Protein AF-A0A969TC97-F1 (afdb_monomer)

Sequence (82 aa):
MWFGRMGQIMAQQLVKDRQKFVILDRESDRVAKAEQLGYLATIGNATDENLLISVGIQKARVLATRQEGKTIIFIYMTSRLM

Secondary structure (DSSP, 8-state):
--SSHHHHHHHHHHHHTT-EEEEEES-HHHHHHHHHTT-EEEE--TT-HHHHHHTTGGG-S-EE---SS--EEEEEE-----

Foldseek 3Di:
DPPPPVVVVVVVVCVVVVWAKEKEWQDPVRQVVCVVVVHHYDHDDPVPVVVCVVRPLVQFPDWDFDDDDITITIGTHDPDDD

Nearest PDB structures (foldseek):
  3eyw-assembly1_A  TM=8.147E-01  e=2.369E-02  Escherichia coli K-12
  3fwz-assembly1_B  TM=8.555E-01  e=4.279E-02  Escherichia coli K-12
  8bxg-assembly1_A  TM=8.033E-01  e=4.570E-02  Escherichia coli
  9emb-assembly1_A  TM=7.799E-01  e=1.396E-01  Escherichia coli
  7sqc-assembly1_1C  TM=3.289E-01  e=5.898E+00  Chlamydomonas reinhardtii

Solvent-accessible surface area (backbone atoms only — not comparable to full-atom values): 4879 Å² total; per-residue (Å²): 136,69,81,38,74,67,51,48,52,52,52,51,50,35,53,74,70,72,45,45,53,38,41,31,23,69,50,61,72,51,28,54,54,37,41,76,72,74,42,53,51,38,76,41,57,92,83,39,62,69,57,42,52,74,75,42,49,88,59,37,79,48,80,51,74,56,88,80,99,59,51,47,38,45,39,32,38,75,91,81,78,136

Structure (mmCIF, N/CA/C/O backbone):
data_AF-A0A969TC97-F1
#
_entry.id   AF-A0A969TC97-F1
#
loop_
_atom_site.group_PDB
_atom_site.id
_atom_site.type_symbol
_atom_site.label_atom_id
_atom_site.label_alt_id
_atom_site.label_comp_id
_atom_site.label_asym_id
_atom_site.label_entity_id
_atom_site.label_seq_id
_atom_site.pdbx_PDB_ins_code
_atom_site.Cartn_x
_atom_site.Cartn_y
_atom_site.Cartn_z
_atom_site.occupancy
_atom_site.B_iso_or_equiv
_atom_site.auth_seq_id
_atom_site.auth_comp_id
_atom_site.auth_asym_id
_atom_site.auth_atom_id
_atom_site.pdbx_PDB_model_num
ATOM 1 N N . MET A 1 1 ? 12.601 6.809 -6.614 1.00 37.22 1 MET A N 1
ATOM 2 C CA . MET A 1 1 ? 12.179 6.128 -5.369 1.00 37.22 1 MET A CA 1
ATOM 3 C C . MET A 1 1 ? 10.740 6.572 -5.160 1.00 37.22 1 MET A C 1
ATOM 5 O O . MET A 1 1 ? 10.453 7.707 -5.483 1.00 37.22 1 MET A O 1
ATOM 9 N N . TRP A 1 2 ? 9.789 5.710 -4.865 1.00 50.94 2 TRP A N 1
ATOM 10 C CA . TRP A 1 2 ? 9.290 5.467 -3.510 1.00 50.94 2 TRP A CA 1
ATOM 11 C C . TRP A 1 2 ? 8.443 4.192 -3.626 1.00 50.94 2 TRP A C 1
ATOM 13 O O . TRP A 1 2 ? 7.936 3.970 -4.712 1.00 50.94 2 TRP A O 1
ATOM 23 N N . PHE A 1 3 ? 8.259 3.257 -2.699 1.00 54.97 3 PHE A N 1
ATOM 24 C CA . PHE A 1 3 ? 8.343 3.046 -1.246 1.00 54.97 3 PHE A CA 1
ATOM 25 C C . PHE A 1 3 ? 9.684 3.309 -0.517 1.00 54.97 3 PHE A C 1
ATOM 27 O O . PHE A 1 3 ? 10.281 2.440 0.121 1.00 54.97 3 PHE A O 1
ATOM 34 N N . GLY A 1 4 ? 10.184 4.541 -0.604 1.00 64.81 4 GLY A N 1
ATOM 35 C CA . GLY A 1 4 ? 11.346 5.016 0.158 1.00 64.81 4 GLY A CA 1
ATOM 36 C C . GLY A 1 4 ? 10.929 5.557 1.529 1.00 64.81 4 GLY A C 1
ATOM 37 O O . GLY A 1 4 ? 9.829 5.275 1.997 1.00 64.81 4 GLY A O 1
ATOM 38 N N . ARG A 1 5 ? 11.768 6.399 2.146 1.00 68.75 5 ARG A N 1
ATOM 39 C CA . ARG A 1 5 ? 11.525 6.964 3.489 1.00 68.75 5 ARG A CA 1
ATOM 40 C C . ARG A 1 5 ? 10.164 7.663 3.623 1.00 68.75 5 ARG A C 1
ATOM 42 O O . ARG A 1 5 ? 9.449 7.398 4.576 1.00 68.75 5 ARG A O 1
ATOM 49 N N . MET A 1 6 ? 9.773 8.488 2.648 1.00 72.69 6 MET A N 1
ATOM 50 C CA . MET A 1 6 ? 8.517 9.256 2.712 1.00 72.69 6 MET A CA 1
ATOM 51 C C . MET A 1 6 ? 7.260 8.386 2.608 1.00 72.69 6 MET A C 1
ATOM 53 O O . MET A 1 6 ? 6.321 8.580 3.372 1.00 72.69 6 MET A O 1
ATOM 57 N N . GLY A 1 7 ? 7.253 7.402 1.702 1.00 72.50 7 GLY A N 1
ATOM 58 C CA . GLY A 1 7 ? 6.135 6.459 1.584 1.00 72.50 7 GLY A CA 1
ATOM 59 C C . GLY A 1 7 ? 5.978 5.601 2.841 1.00 72.50 7 GLY A C 1
ATOM 60 O O . GLY A 1 7 ? 4.861 5.379 3.292 1.00 72.50 7 GLY A O 1
ATOM 61 N N . GLN A 1 8 ? 7.097 5.200 3.453 1.00 77.56 8 GLN A N 1
ATOM 62 C CA . GLN A 1 8 ? 7.090 4.473 4.723 1.00 77.56 8 GLN A CA 1
ATOM 63 C C . GLN A 1 8 ? 6.614 5.351 5.888 1.00 77.56 8 GLN A C 1
ATOM 65 O O . GLN A 1 8 ? 5.820 4.877 6.688 1.00 77.56 8 GLN A O 1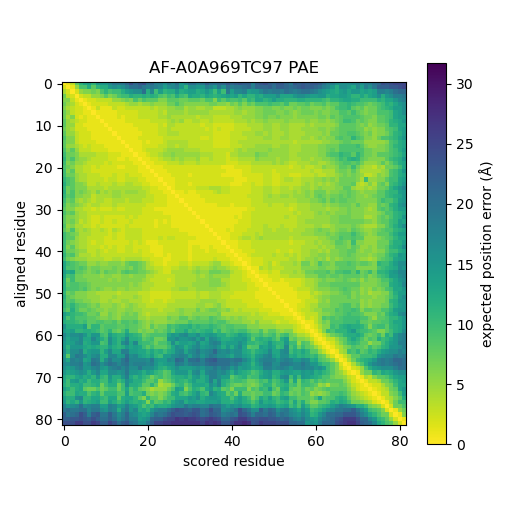
ATOM 70 N N . ILE A 1 9 ? 7.022 6.625 5.965 1.00 82.06 9 ILE A N 1
ATOM 71 C CA . ILE A 1 9 ? 6.532 7.564 6.993 1.00 82.06 9 ILE A CA 1
ATOM 72 C C . ILE A 1 9 ? 5.015 7.752 6.876 1.00 82.06 9 ILE A C 1
ATOM 74 O O . ILE A 1 9 ? 4.316 7.672 7.883 1.00 82.06 9 ILE A O 1
ATOM 78 N N . MET A 1 10 ? 4.491 7.953 5.660 1.00 79.06 10 MET A N 1
ATOM 79 C CA . MET A 1 10 ? 3.043 8.059 5.453 1.00 79.06 10 MET A CA 1
ATOM 80 C C . MET A 1 10 ? 2.314 6.767 5.833 1.00 79.06 10 MET A C 1
ATOM 82 O O . MET A 1 10 ? 1.352 6.827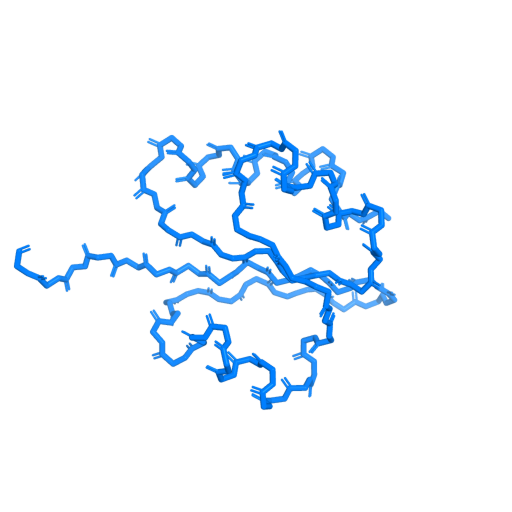 6.591 1.00 79.06 10 MET A O 1
ATOM 86 N N . ALA A 1 11 ? 2.789 5.603 5.376 1.00 80.19 11 ALA A N 1
ATOM 87 C CA . ALA A 1 11 ? 2.191 4.315 5.731 1.00 80.19 11 ALA A CA 1
ATOM 88 C C . ALA A 1 11 ? 2.196 4.082 7.253 1.00 80.19 11 ALA A C 1
ATOM 90 O O . ALA A 1 11 ? 1.187 3.683 7.827 1.00 80.19 11 ALA A O 1
ATOM 91 N N . GLN A 1 12 ? 3.302 4.404 7.929 1.00 84.75 12 GLN A N 1
ATOM 92 C CA . GLN A 1 12 ? 3.407 4.325 9.386 1.00 84.75 12 GLN A CA 1
ATOM 93 C C . GLN A 1 12 ? 2.423 5.257 10.091 1.00 84.75 12 GLN A C 1
ATOM 95 O O . GLN A 1 12 ? 1.828 4.860 11.091 1.00 84.75 12 GLN A O 1
ATOM 100 N N . GLN A 1 13 ? 2.242 6.480 9.589 1.00 83.62 13 GLN A N 1
ATOM 101 C CA . GLN A 1 13 ? 1.274 7.414 10.156 1.00 83.62 13 GLN A CA 1
ATOM 102 C C . GLN A 1 13 ? -0.157 6.889 9.991 1.00 83.62 13 GLN A C 1
ATOM 104 O O . GLN A 1 13 ? -0.910 6.866 10.957 1.00 83.62 13 GLN A O 1
ATOM 109 N N . LEU A 1 14 ? -0.499 6.355 8.816 1.00 81.62 14 LEU A N 1
ATOM 110 C CA . LEU A 1 14 ? -1.806 5.740 8.574 1.00 81.62 14 LEU A CA 1
ATOM 111 C C . LEU A 1 14 ? -2.057 4.544 9.505 1.00 81.62 14 LEU A C 1
ATOM 113 O O . LEU A 1 14 ? -3.145 4.424 10.065 1.00 81.62 14 LEU A O 1
ATOM 117 N N . VAL A 1 15 ? -1.051 3.696 9.744 1.00 84.69 15 VAL A N 1
ATOM 118 C CA . VAL A 1 15 ? -1.161 2.611 10.735 1.00 84.69 15 VAL A CA 1
ATOM 119 C C . VAL A 1 15 ? -1.398 3.154 12.143 1.00 84.69 15 VAL A C 1
ATOM 121 O O . VAL A 1 15 ? -2.291 2.662 12.834 1.00 84.69 15 VAL A O 1
ATOM 124 N N . LYS A 1 16 ? -0.636 4.170 12.574 1.00 86.38 16 LYS A N 1
ATOM 125 C CA . LYS A 1 16 ? -0.817 4.811 13.891 1.00 86.38 16 LYS A CA 1
ATOM 126 C C . LYS A 1 16 ? -2.228 5.363 14.063 1.00 86.38 16 LYS A C 1
ATOM 128 O O . LYS A 1 16 ? -2.839 5.164 15.110 1.00 86.38 16 LYS A O 1
ATOM 133 N N . ASP A 1 17 ? -2.760 5.965 13.008 1.00 85.12 17 ASP A N 1
ATOM 134 C CA . ASP A 1 17 ? -4.095 6.550 12.991 1.00 85.12 17 ASP A CA 1
ATOM 135 C C . ASP A 1 17 ? -5.202 5.491 12.810 1.00 85.12 17 ASP A C 1
ATOM 137 O O . ASP A 1 17 ? -6.376 5.845 12.726 1.00 85.12 17 ASP A O 1
ATOM 141 N N . ARG A 1 18 ? -4.850 4.191 12.772 1.00 83.06 18 ARG A N 1
ATOM 142 C CA . ARG A 1 18 ? -5.742 3.030 12.544 1.00 83.06 18 ARG A CA 1
ATOM 143 C C . ARG A 1 18 ? -6.538 3.123 11.250 1.00 83.06 18 ARG A C 1
ATOM 145 O O . ARG A 1 18 ? -7.671 2.652 11.141 1.00 83.06 18 ARG A O 1
ATOM 152 N N . GLN A 1 19 ? -5.921 3.741 10.264 1.00 81.25 19 GLN A N 1
ATOM 153 C CA . GLN A 1 19 ? -6.514 3.988 8.978 1.00 81.25 19 GLN A CA 1
ATOM 154 C C . GLN A 1 19 ? -6.253 2.825 8.040 1.00 81.25 19 GLN A C 1
ATOM 156 O O . GLN A 1 19 ? -5.133 2.334 7.927 1.00 81.25 19 GLN A O 1
ATOM 161 N N . LYS A 1 20 ? -7.308 2.359 7.368 1.00 80.81 20 LYS A N 1
ATOM 162 C CA . LYS A 1 20 ? -7.181 1.286 6.384 1.00 80.81 20 LYS A CA 1
ATOM 163 C C . LYS A 1 20 ? -6.633 1.876 5.103 1.00 80.81 20 LYS A C 1
ATOM 165 O O . LYS A 1 20 ? -7.220 2.818 4.569 1.00 80.81 20 LYS A O 1
ATOM 170 N N . PHE A 1 21 ? -5.552 1.302 4.595 1.00 81.69 21 PHE A N 1
ATOM 171 C CA . PHE A 1 21 ? -5.008 1.719 3.318 1.00 81.69 21 PHE A CA 1
ATOM 172 C C . PHE A 1 21 ? -4.526 0.562 2.457 1.00 81.69 21 PHE A C 1
ATOM 174 O O . PHE A 1 21 ? -4.226 -0.514 2.968 1.00 81.69 21 PHE A O 1
ATOM 181 N N . VAL A 1 22 ? -4.456 0.817 1.151 1.00 83.44 22 VAL A N 1
ATOM 182 C CA . VAL A 1 22 ? -3.847 -0.073 0.156 1.00 83.44 22 VAL A CA 1
ATOM 183 C C . VAL A 1 22 ? -2.708 0.663 -0.527 1.00 83.44 22 VAL A C 1
ATOM 185 O O . VAL A 1 22 ? -2.876 1.821 -0.918 1.00 83.44 22 VAL A O 1
ATOM 188 N N . ILE A 1 23 ? -1.570 -0.011 -0.669 1.00 83.69 23 ILE A N 1
ATOM 189 C CA . ILE A 1 23 ? -0.429 0.444 -1.462 1.00 83.69 23 ILE A CA 1
ATOM 190 C C . ILE A 1 23 ? -0.511 -0.197 -2.839 1.00 83.69 23 ILE A C 1
ATOM 192 O O . ILE A 1 23 ? -0.517 -1.414 -2.960 1.00 83.69 23 ILE A O 1
ATOM 196 N N . LEU A 1 24 ? -0.518 0.611 -3.887 1.00 81.38 24 LEU A N 1
ATOM 197 C C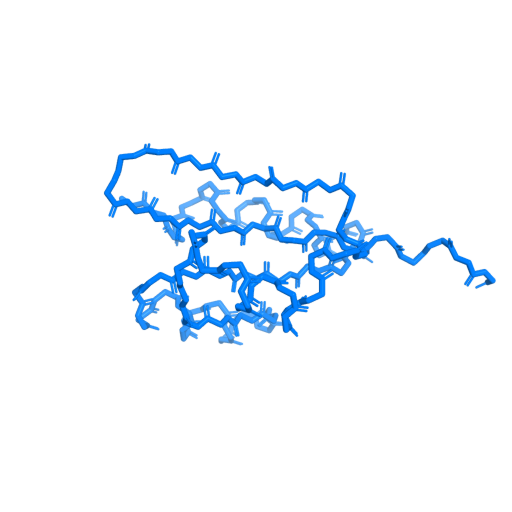A . LEU A 1 24 ? -0.412 0.124 -5.259 1.00 81.38 24 LEU A CA 1
ATOM 198 C C . LEU A 1 24 ? 0.887 0.651 -5.857 1.00 81.38 24 LEU A C 1
ATOM 200 O O . LEU A 1 24 ? 1.053 1.864 -5.893 1.00 81.38 24 LEU A O 1
ATOM 204 N N . ASP A 1 25 ? 1.795 -0.224 -6.292 1.00 81.56 25 ASP A N 1
ATOM 205 C CA . ASP A 1 25 ? 3.065 0.138 -6.951 1.00 81.56 25 ASP A CA 1
ATOM 206 C C . ASP A 1 25 ? 3.303 -0.792 -8.155 1.00 81.56 25 ASP A C 1
ATOM 208 O O . ASP A 1 25 ? 2.823 -1.920 -8.181 1.00 81.56 25 ASP A O 1
ATOM 212 N N . ARG A 1 26 ? 4.033 -0.335 -9.174 1.00 80.69 26 ARG A N 1
ATOM 213 C CA . ARG A 1 26 ? 4.362 -1.152 -10.358 1.00 80.69 26 ARG A CA 1
ATOM 214 C C . ARG A 1 26 ? 5.554 -2.082 -10.118 1.00 80.69 26 ARG A C 1
ATOM 216 O O . ARG A 1 26 ? 5.751 -3.026 -10.871 1.00 80.69 26 ARG A O 1
ATOM 223 N N . GLU A 1 27 ? 6.363 -1.793 -9.103 1.00 84.56 27 GLU A N 1
ATOM 224 C CA . GLU A 1 27 ? 7.596 -2.519 -8.798 1.00 84.56 27 GLU A CA 1
ATOM 225 C C . GLU A 1 27 ? 7.317 -3.622 -7.770 1.00 84.56 27 GLU A C 1
ATOM 227 O O . GLU A 1 27 ? 7.029 -3.330 -6.604 1.00 84.56 27 GLU A O 1
ATOM 232 N N . SER A 1 28 ? 7.453 -4.887 -8.176 1.00 86.50 28 SER A N 1
ATOM 233 C CA . SER A 1 28 ? 7.197 -6.059 -7.323 1.00 86.50 28 SER A CA 1
ATOM 234 C C . SER A 1 28 ? 7.975 -6.024 -6.007 1.00 86.50 28 SER A C 1
ATOM 236 O O . SER A 1 28 ? 7.411 -6.299 -4.952 1.00 86.50 28 SER A O 1
ATOM 238 N N . ASP A 1 29 ? 9.238 -5.594 -6.040 1.00 88.12 29 ASP A N 1
ATOM 239 C CA . ASP A 1 29 ? 10.104 -5.534 -4.854 1.00 88.12 29 ASP A CA 1
ATOM 240 C C . ASP A 1 29 ? 9.567 -4.575 -3.783 1.00 88.12 29 ASP A C 1
ATOM 242 O O . ASP A 1 29 ? 9.764 -4.767 -2.581 1.00 88.12 29 ASP A O 1
ATOM 246 N N . ARG A 1 30 ? 8.874 -3.512 -4.204 1.00 83.31 30 ARG A N 1
ATOM 247 C CA . ARG A 1 30 ? 8.287 -2.531 -3.284 1.00 83.31 30 ARG A CA 1
ATOM 248 C C . ARG A 1 30 ? 6.984 -3.023 -2.688 1.00 83.31 30 ARG A C 1
ATOM 250 O O . ARG A 1 30 ? 6.735 -2.747 -1.516 1.00 83.31 30 ARG A O 1
ATOM 257 N N . VAL A 1 31 ? 6.193 -3.746 -3.476 1.00 86.50 31 VAL A N 1
ATOM 258 C CA . VAL A 1 31 ? 4.979 -4.411 -2.999 1.00 86.50 31 VAL A CA 1
ATOM 259 C C . VAL A 1 31 ? 5.349 -5.471 -1.969 1.00 86.50 31 VAL A C 1
ATOM 261 O O . VAL A 1 31 ? 4.875 -5.385 -0.842 1.00 86.50 31 VAL A O 1
ATOM 264 N N . ALA A 1 32 ? 6.309 -6.346 -2.280 1.00 89.00 32 ALA A N 1
ATOM 265 C CA . ALA A 1 32 ? 6.800 -7.360 -1.348 1.00 89.00 32 ALA A CA 1
ATOM 266 C C . ALA A 1 32 ? 7.317 -6.739 -0.038 1.00 89.00 32 ALA A C 1
ATOM 268 O O . ALA A 1 32 ? 7.021 -7.219 1.055 1.00 89.00 32 ALA A O 1
ATOM 269 N N . LYS A 1 33 ? 8.041 -5.613 -0.118 1.00 88.44 33 LYS A N 1
ATOM 270 C CA . LYS A 1 33 ? 8.484 -4.878 1.074 1.00 88.44 33 LYS A CA 1
ATOM 271 C C . LYS A 1 33 ? 7.320 -4.327 1.905 1.00 88.44 33 LYS A C 1
ATOM 273 O O . LYS A 1 33 ? 7.399 -4.322 3.130 1.00 88.44 33 LYS A O 1
ATOM 278 N N . ALA A 1 34 ? 6.271 -3.815 1.267 1.00 85.31 34 ALA A N 1
ATOM 279 C CA . ALA A 1 34 ? 5.084 -3.331 1.963 1.00 85.31 34 ALA A CA 1
ATOM 280 C C . ALA A 1 34 ? 4.305 -4.477 2.633 1.00 85.31 34 ALA A C 1
ATOM 282 O O . ALA A 1 34 ? 3.894 -4.332 3.784 1.00 85.31 34 ALA A O 1
ATOM 283 N N . GLU A 1 35 ? 4.179 -5.623 1.964 1.00 89.88 35 GLU A N 1
ATOM 284 C CA . GLU A 1 35 ? 3.567 -6.836 2.523 1.00 89.88 35 GLU A CA 1
ATOM 285 C C . GLU A 1 35 ? 4.355 -7.363 3.729 1.00 89.88 35 GLU A C 1
ATOM 287 O O . GLU A 1 35 ? 3.766 -7.666 4.765 1.00 89.88 35 GLU A O 1
ATOM 292 N N . GLN A 1 36 ? 5.692 -7.380 3.656 1.00 90.88 36 GLN A N 1
ATOM 293 C CA . GLN A 1 36 ? 6.564 -7.736 4.786 1.00 90.88 36 GLN A CA 1
ATOM 294 C C . GLN A 1 36 ? 6.38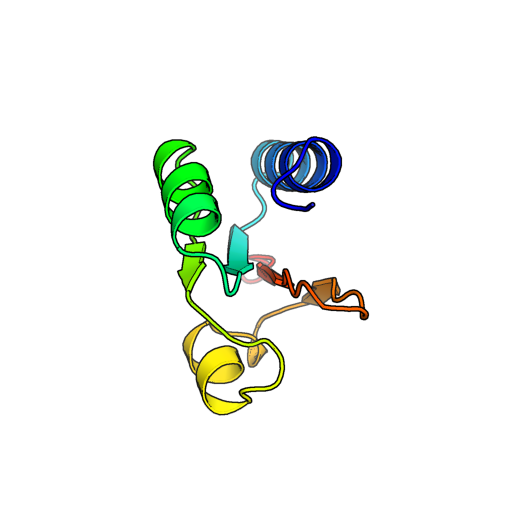5 -6.816 6.003 1.00 90.88 36 GLN A C 1
ATOM 296 O O . GLN A 1 36 ? 6.631 -7.231 7.134 1.00 90.88 36 GLN A O 1
ATOM 301 N N . LEU A 1 37 ? 5.955 -5.569 5.790 1.00 88.38 37 LEU A N 1
ATOM 302 C CA . LEU A 1 37 ? 5.637 -4.612 6.854 1.00 8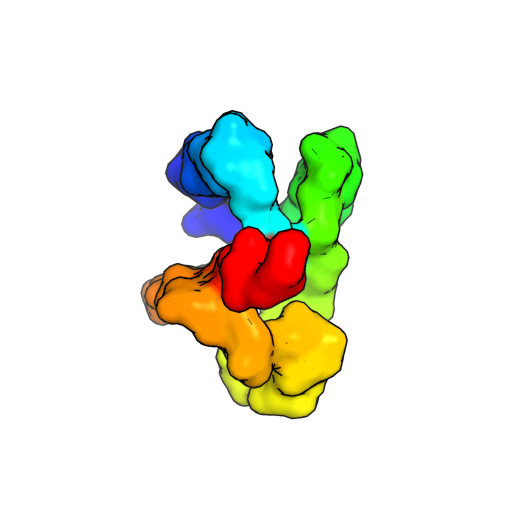8.38 37 LEU A CA 1
ATOM 303 C C . LEU A 1 37 ? 4.196 -4.755 7.379 1.00 88.38 37 LEU A C 1
ATOM 305 O O . LEU A 1 37 ? 3.784 -3.981 8.244 1.00 88.38 37 LEU A O 1
ATOM 309 N N . GLY A 1 38 ? 3.437 -5.734 6.877 1.00 89.25 38 GLY A N 1
ATOM 310 C CA . GLY A 1 38 ? 2.054 -6.007 7.267 1.00 89.25 38 GLY A CA 1
ATOM 311 C C . GLY A 1 38 ? 1.027 -5.088 6.607 1.00 89.25 38 GLY A C 1
ATOM 312 O O . GLY A 1 38 ? -0.100 -4.985 7.091 1.00 89.25 38 GLY A O 1
ATOM 313 N N . TYR A 1 39 ? 1.398 -4.383 5.536 1.00 87.75 39 TYR A N 1
ATOM 314 C CA . TYR A 1 39 ? 0.481 -3.508 4.810 1.00 87.75 39 TYR A CA 1
ATOM 315 C C . TYR A 1 39 ? -0.232 -4.265 3.694 1.00 87.75 39 TYR A C 1
ATOM 317 O O . TYR A 1 39 ? 0.337 -5.158 3.071 1.00 87.75 39 TYR A O 1
ATOM 325 N N . LEU A 1 40 ? -1.466 -3.859 3.391 1.00 85.62 40 LEU A N 1
ATOM 326 C CA . LEU A 1 40 ? -2.159 -4.334 2.200 1.00 85.62 40 LEU A CA 1
ATOM 327 C C . LEU A 1 40 ? -1.535 -3.656 0.976 1.00 85.62 40 LEU A C 1
ATOM 329 O O . LEU A 1 40 ? -1.558 -2.427 0.870 1.00 85.62 40 LEU A O 1
ATOM 333 N N . ALA A 1 41 ? -0.958 -4.442 0.070 1.00 87.94 41 ALA A N 1
ATOM 334 C CA . ALA A 1 41 ? -0.292 -3.931 -1.119 1.00 87.94 41 ALA A CA 1
ATOM 335 C C . ALA A 1 41 ? -0.652 -4.745 -2.371 1.00 87.94 41 ALA A C 1
ATOM 337 O O . ALA A 1 41 ? -1.053 -5.900 -2.276 1.00 87.94 41 ALA A O 1
ATOM 338 N N . THR A 1 42 ? -0.552 -4.132 -3.550 1.00 85.94 42 THR A N 1
ATOM 339 C CA . THR A 1 42 ? -0.819 -4.787 -4.831 1.00 85.94 42 THR A CA 1
ATOM 340 C C . THR A 1 42 ? 0.095 -4.258 -5.931 1.00 85.94 42 THR A C 1
ATOM 342 O O . THR A 1 42 ? 0.456 -3.076 -5.942 1.00 85.94 42 THR A O 1
ATOM 345 N N . ILE A 1 43 ? 0.464 -5.136 -6.865 1.00 87.12 43 ILE A N 1
ATOM 346 C CA . ILE A 1 43 ? 1.206 -4.747 -8.065 1.00 87.12 43 ILE A CA 1
ATOM 347 C C . ILE A 1 43 ? 0.220 -4.171 -9.070 1.00 87.12 43 ILE A C 1
ATOM 349 O O 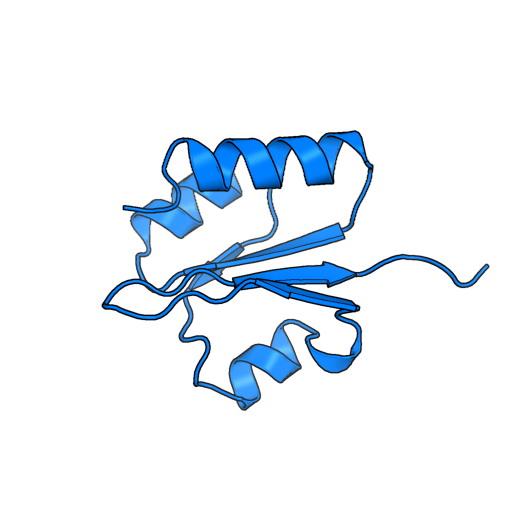. ILE A 1 43 ? -0.792 -4.797 -9.380 1.00 87.12 43 ILE A O 1
ATOM 353 N N . GLY A 1 44 ? 0.505 -2.977 -9.581 1.00 81.38 44 GLY A N 1
ATOM 354 C CA . GLY A 1 44 ? -0.522 -2.266 -10.312 1.00 81.38 44 GLY A CA 1
ATOM 355 C C . GLY A 1 44 ? -0.130 -0.960 -10.955 1.00 81.38 44 GLY A C 1
ATOM 356 O O . GLY A 1 44 ? 0.807 -0.283 -10.538 1.00 81.38 44 GLY A O 1
ATOM 357 N N . ASN A 1 45 ? -0.927 -0.550 -11.938 1.00 75.81 45 ASN A N 1
ATOM 358 C CA . ASN A 1 45 ? -0.861 0.781 -12.511 1.00 75.81 45 ASN A CA 1
ATOM 359 C C . ASN A 1 45 ? -2.047 1.639 -12.037 1.00 75.81 45 ASN A C 1
ATOM 361 O O . ASN A 1 45 ? -3.193 1.267 -12.242 1.00 75.81 45 ASN A O 1
ATOM 365 N N . ALA A 1 46 ? -1.782 2.828 -11.486 1.00 73.44 46 ALA A N 1
ATOM 366 C CA . ALA A 1 46 ? -2.838 3.772 -11.103 1.00 73.44 46 ALA A CA 1
ATOM 367 C C . ALA A 1 46 ? -3.645 4.373 -12.245 1.00 73.44 46 ALA A C 1
ATOM 369 O O . ALA A 1 46 ? -4.573 5.126 -11.985 1.00 73.44 46 ALA A O 1
ATOM 370 N N . THR A 1 47 ? -3.258 4.132 -13.491 1.00 75.12 47 THR A N 1
ATOM 371 C CA . THR A 1 47 ? -4.061 4.534 -14.646 1.00 75.12 47 THR A CA 1
ATOM 372 C C . THR A 1 47 ? -5.027 3.433 -15.075 1.00 75.12 47 THR A C 1
ATOM 374 O O . THR A 1 47 ? -5.812 3.663 -15.985 1.00 75.12 47 THR A O 1
ATOM 377 N N . ASP A 1 48 ? -4.949 2.238 -14.479 1.00 81.06 48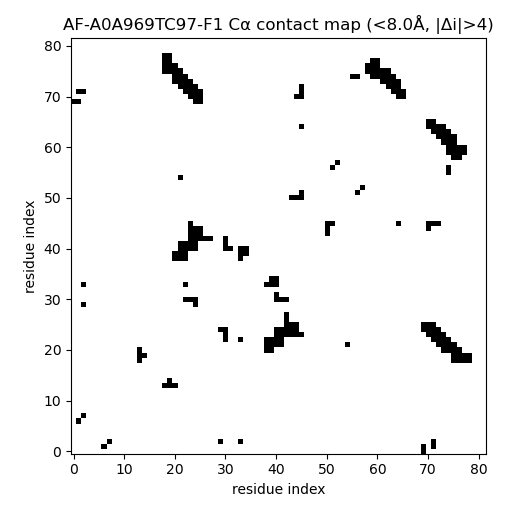 ASP A N 1
ATOM 378 C CA . ASP A 1 48 ? -5.885 1.146 -14.740 1.00 81.06 48 ASP A CA 1
ATOM 379 C C . ASP A 1 48 ? -7.107 1.296 -13.832 1.00 81.06 48 ASP A C 1
ATOM 381 O O . ASP A 1 48 ? -7.090 0.933 -12.657 1.00 81.06 48 ASP A O 1
ATOM 385 N N . GLU A 1 49 ? -8.173 1.857 -14.389 1.00 77.56 49 GLU A N 1
ATOM 386 C CA . GLU A 1 49 ? -9.428 2.088 -13.682 1.00 77.56 49 GLU A CA 1
ATOM 387 C C . GLU A 1 49 ? -10.043 0.798 -13.114 1.00 77.56 49 GLU A C 1
ATOM 389 O O . GLU A 1 49 ? -10.544 0.808 -11.988 1.00 77.56 49 GLU A O 1
ATOM 394 N N . ASN A 1 50 ? -9.946 -0.329 -13.827 1.00 82.81 50 ASN A N 1
ATOM 395 C CA . ASN A 1 50 ? -10.490 -1.605 -13.356 1.00 82.81 50 ASN A CA 1
ATOM 396 C C . ASN A 1 50 ? -9.748 -2.091 -12.113 1.00 82.81 50 ASN A C 1
ATOM 398 O O . ASN A 1 50 ? -10.370 -2.553 -11.153 1.00 82.81 50 ASN A O 1
ATOM 402 N N . LEU A 1 51 ? -8.425 -1.927 -12.105 1.00 81.94 51 LEU A N 1
ATOM 403 C CA . LEU A 1 51 ? -7.612 -2.219 -10.936 1.00 81.94 51 LEU A CA 1
ATOM 404 C C . LEU A 1 51 ? -7.968 -1.297 -9.768 1.00 81.94 51 LEU A C 1
ATOM 406 O O . LEU A 1 51 ? -8.123 -1.771 -8.646 1.00 81.94 51 LEU A O 1
ATOM 410 N N . LEU A 1 52 ? -8.136 0.007 -10.011 1.00 77.88 52 LEU A N 1
ATOM 411 C CA . LEU A 1 52 ? -8.555 0.951 -8.970 1.00 77.88 52 LEU A CA 1
ATOM 412 C C . LEU A 1 52 ? -9.898 0.543 -8.351 1.00 77.88 52 LEU A C 1
ATOM 414 O O . LEU A 1 52 ? -10.059 0.570 -7.128 1.00 77.88 52 LEU A O 1
ATOM 418 N N . ILE A 1 53 ? -10.856 0.126 -9.179 1.00 81.25 53 ILE A N 1
ATOM 419 C CA . ILE A 1 53 ? -12.154 -0.380 -8.726 1.00 81.25 53 ILE A CA 1
ATOM 420 C C . ILE A 1 53 ? -11.975 -1.650 -7.887 1.00 81.25 53 ILE A C 1
ATOM 422 O O . ILE A 1 53 ? -12.544 -1.725 -6.795 1.00 81.25 53 ILE A O 1
ATOM 426 N N . SER A 1 54 ? -11.152 -2.609 -8.328 1.00 79.69 54 SER A N 1
ATOM 427 C CA . SER A 1 54 ? -10.949 -3.872 -7.605 1.00 79.69 54 SER A CA 1
ATOM 428 C C . SER A 1 54 ? -10.292 -3.682 -6.237 1.00 79.69 54 SER A C 1
ATOM 430 O O . SER A 1 54 ? -10.591 -4.424 -5.305 1.00 79.69 54 SER A O 1
ATOM 432 N N . VAL A 1 55 ? -9.438 -2.665 -6.080 1.00 77.69 55 VAL A N 1
ATOM 433 C CA . VAL A 1 55 ? -8.837 -2.305 -4.782 1.00 77.69 55 VAL A CA 1
ATOM 434 C C . VAL A 1 55 ? -9.719 -1.381 -3.933 1.00 77.69 55 VAL A C 1
ATOM 436 O O . VAL A 1 55 ? -9.320 -0.954 -2.850 1.00 77.69 55 VAL A O 1
ATOM 439 N N . GLY A 1 56 ? -10.933 -1.077 -4.398 1.00 76.62 56 GLY A N 1
ATOM 440 C CA . GLY A 1 56 ? -11.931 -0.343 -3.630 1.00 76.62 56 GLY A CA 1
ATOM 441 C C . GLY A 1 56 ? -11.784 1.177 -3.677 1.00 76.62 56 GLY A C 1
ATOM 442 O O . GLY A 1 56 ? -12.198 1.840 -2.723 1.00 76.62 56 GLY A O 1
ATOM 443 N N . ILE A 1 57 ? -11.262 1.752 -4.772 1.00 76.69 57 ILE A N 1
ATOM 444 C CA . ILE A 1 57 ? -11.146 3.215 -4.933 1.00 76.69 57 ILE A CA 1
ATOM 445 C C . ILE A 1 57 ? -12.474 3.947 -4.700 1.00 76.69 57 ILE A C 1
ATOM 447 O O . ILE A 1 57 ? -12.484 5.069 -4.209 1.00 76.69 57 ILE A O 1
ATOM 451 N N . GLN A 1 58 ? -13.609 3.297 -4.967 1.00 73.25 58 GLN A N 1
ATOM 452 C CA . GLN A 1 58 ? -14.941 3.869 -4.752 1.00 73.25 58 GLN A CA 1
ATOM 453 C C . GLN A 1 58 ? -15.224 4.225 -3.282 1.00 73.25 58 GLN A C 1
ATOM 455 O O . GLN A 1 58 ? -16.074 5.062 -2.997 1.00 73.25 58 GLN A O 1
ATOM 460 N N . LYS A 1 59 ? -14.513 3.598 -2.336 1.00 68.94 59 LYS A N 1
ATOM 461 C CA . LYS A 1 59 ? -14.597 3.877 -0.892 1.00 68.94 59 LYS A CA 1
ATOM 462 C C . LYS A 1 59 ? -13.426 4.734 -0.396 1.00 68.94 59 LYS A C 1
ATOM 464 O O . LYS A 1 59 ? -13.333 5.010 0.803 1.00 68.94 59 LYS A O 1
ATOM 469 N N . ALA A 1 60 ? -12.522 5.129 -1.293 1.00 67.44 60 ALA A N 1
ATOM 470 C CA . ALA A 1 60 ? -11.356 5.932 -0.973 1.00 67.44 60 ALA A CA 1
ATOM 471 C C . ALA A 1 60 ? -11.764 7.385 -0.722 1.00 67.44 60 ALA A C 1
ATOM 473 O O . ALA A 1 60 ? -12.462 7.986 -1.534 1.00 67.44 60 ALA A O 1
ATOM 474 N N . ARG A 1 61 ? -11.299 7.982 0.380 1.00 61.31 61 ARG A N 1
ATOM 475 C CA . ARG A 1 61 ? -11.506 9.423 0.632 1.00 61.31 61 ARG A CA 1
ATOM 476 C C . ARG A 1 61 ? -10.375 10.306 0.126 1.00 61.31 61 ARG A C 1
ATOM 478 O O . ARG A 1 61 ? -10.583 11.493 -0.085 1.00 61.31 61 ARG A O 1
ATOM 485 N N . VAL A 1 6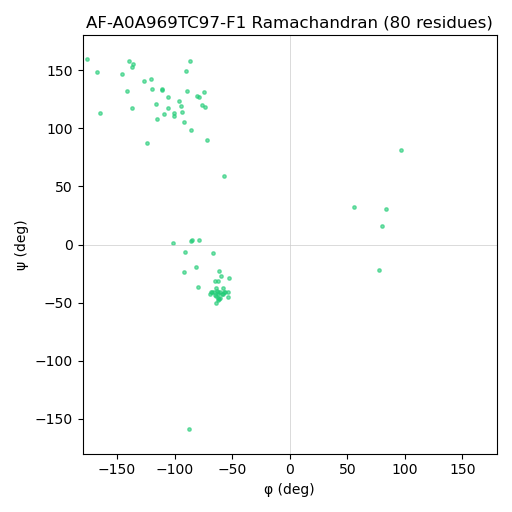2 ? -9.179 9.747 -0.022 1.00 57.50 62 VAL A N 1
ATOM 486 C CA . VAL A 1 62 ? -7.989 10.475 -0.466 1.00 57.50 62 VAL A CA 1
ATOM 487 C C . VAL A 1 62 ? -7.198 9.567 -1.392 1.00 57.50 62 VAL A C 1
ATOM 489 O O . VAL A 1 62 ? -6.967 8.402 -1.065 1.00 57.50 62 VAL A O 1
ATOM 492 N N . LEU A 1 63 ? -6.795 10.123 -2.533 1.00 61.44 63 LEU A N 1
ATOM 493 C CA . LEU A 1 63 ? -5.923 9.495 -3.511 1.00 61.44 63 LEU A CA 1
ATOM 494 C C . LEU A 1 63 ? -4.627 10.310 -3.576 1.00 61.44 63 LEU A C 1
ATOM 496 O O . LEU A 1 63 ? -4.618 11.427 -4.089 1.00 61.44 63 LEU A O 1
ATOM 500 N N . ALA A 1 64 ? -3.529 9.772 -3.052 1.00 60.81 64 ALA A N 1
ATOM 501 C CA . ALA A 1 64 ? -2.212 10.363 -3.270 1.00 60.81 64 ALA A CA 1
ATOM 502 C C . ALA A 1 64 ? -1.589 9.710 -4.508 1.00 60.81 64 ALA A C 1
ATOM 504 O O . ALA A 1 64 ? -1.166 8.560 -4.432 1.00 60.81 64 ALA A O 1
ATOM 505 N N . THR A 1 65 ? -1.541 10.421 -5.638 1.00 57.19 65 THR A N 1
ATOM 506 C CA . THR A 1 65 ? -0.752 10.017 -6.815 1.00 57.19 65 THR A CA 1
ATOM 507 C C . THR A 1 65 ? 0.265 11.109 -7.138 1.00 57.19 65 THR A C 1
ATOM 509 O O . THR A 1 65 ? -0.027 12.295 -6.989 1.00 57.19 65 THR A O 1
ATOM 512 N N . ARG A 1 66 ? 1.477 10.731 -7.562 1.00 51.12 66 ARG A N 1
ATOM 513 C CA . ARG A 1 66 ? 2.433 11.669 -8.170 1.00 51.12 66 ARG A CA 1
ATOM 514 C C . ARG A 1 66 ? 2.897 11.138 -9.519 1.00 51.12 66 ARG A C 1
ATOM 516 O O . ARG A 1 66 ? 3.134 9.942 -9.678 1.00 51.12 66 ARG A O 1
ATOM 523 N N . GLN A 1 67 ? 3.031 12.060 -10.464 1.00 51.06 67 GLN A N 1
ATOM 524 C CA . GLN A 1 67 ? 3.504 11.833 -11.822 1.00 51.06 67 GLN A CA 1
ATOM 525 C C . GLN A 1 67 ? 5.039 11.904 -11.918 1.00 51.06 67 GLN A C 1
ATOM 527 O O . GLN A 1 67 ? 5.694 12.513 -11.073 1.00 51.06 67 GLN A O 1
ATOM 532 N N . GLU A 1 68 ? 5.554 11.269 -12.977 1.00 47.16 68 GLU A N 1
ATOM 533 C CA . GLU A 1 68 ? 6.954 11.014 -13.376 1.00 47.16 68 GLU A CA 1
ATOM 534 C C . GLU A 1 68 ? 7.520 9.639 -12.976 1.00 47.16 68 GLU A C 1
ATOM 536 O O . GLU A 1 68 ? 8.242 9.456 -11.994 1.00 47.16 68 GLU A O 1
ATOM 541 N N . GLY A 1 69 ? 7.179 8.643 -13.803 1.00 53.28 69 GLY A N 1
ATOM 542 C CA . GLY A 1 69 ? 7.871 7.355 -13.934 1.00 53.28 69 GLY A CA 1
ATOM 543 C C . GLY A 1 69 ? 7.610 6.304 -12.853 1.00 53.28 69 GLY A C 1
ATOM 544 O O . GLY A 1 69 ? 7.812 5.121 -13.110 1.00 53.28 69 GLY A O 1
ATOM 545 N N . LYS A 1 70 ? 7.158 6.691 -11.654 1.00 54.41 70 LYS A N 1
ATOM 546 C CA . LYS A 1 70 ? 6.893 5.775 -10.531 1.00 54.41 70 LYS A CA 1
ATOM 547 C C . LYS A 1 70 ? 5.581 6.145 -9.862 1.00 54.41 70 LYS A C 1
ATOM 549 O O . LYS A 1 70 ? 5.448 7.239 -9.325 1.00 54.41 70 LYS A O 1
ATOM 554 N N . THR A 1 71 ? 4.633 5.223 -9.900 1.00 54.22 71 THR A N 1
ATOM 555 C CA . THR A 1 71 ? 3.276 5.448 -9.424 1.00 54.22 71 THR A CA 1
ATOM 556 C C . THR A 1 71 ? 3.072 4.659 -8.144 1.00 54.22 71 THR A C 1
ATOM 558 O O . THR A 1 71 ? 3.060 3.435 -8.195 1.00 54.22 71 THR A O 1
ATOM 561 N N . ILE A 1 72 ? 2.923 5.362 -7.019 1.00 55.72 72 ILE A N 1
ATOM 562 C CA . ILE A 1 72 ? 2.339 4.782 -5.810 1.00 55.72 72 ILE A CA 1
ATOM 563 C C . ILE A 1 72 ? 0.994 5.425 -5.579 1.00 55.72 72 ILE A C 1
ATOM 565 O O . ILE A 1 72 ? 0.905 6.653 -5.613 1.00 55.72 72 ILE A O 1
ATOM 569 N N . ILE A 1 73 ? -0.002 4.605 -5.279 1.00 62.47 73 ILE A N 1
ATOM 570 C CA . ILE A 1 73 ? -1.267 5.075 -4.733 1.00 62.47 73 ILE A CA 1
ATOM 571 C C . ILE A 1 73 ? -1.385 4.617 -3.293 1.00 62.47 73 ILE A C 1
ATOM 573 O O . ILE A 1 73 ? -1.193 3.437 -3.003 1.00 62.47 73 ILE A O 1
ATOM 577 N N . PHE A 1 74 ? -1.767 5.547 -2.425 1.00 62.81 74 PHE A N 1
ATOM 578 C CA . PHE A 1 74 ? -2.385 5.221 -1.148 1.00 62.81 74 PHE A CA 1
ATOM 579 C C . PHE A 1 74 ? -3.887 5.421 -1.282 1.00 62.81 74 PHE A C 1
ATOM 581 O O . PHE A 1 74 ? -4.348 6.546 -1.474 1.00 62.81 74 PHE A O 1
ATOM 588 N N . ILE A 1 75 ? -4.637 4.328 -1.202 1.00 63.81 75 ILE A N 1
ATOM 589 C CA . ILE A 1 75 ? -6.094 4.377 -1.094 1.00 63.81 75 ILE A CA 1
ATOM 590 C C . ILE A 1 75 ? -6.431 4.319 0.374 1.00 63.81 75 ILE A C 1
ATOM 592 O O . ILE A 1 75 ? -6.096 3.338 1.017 1.00 63.81 75 ILE A O 1
ATOM 596 N N . TYR A 1 76 ? -7.088 5.347 0.895 1.00 61.84 76 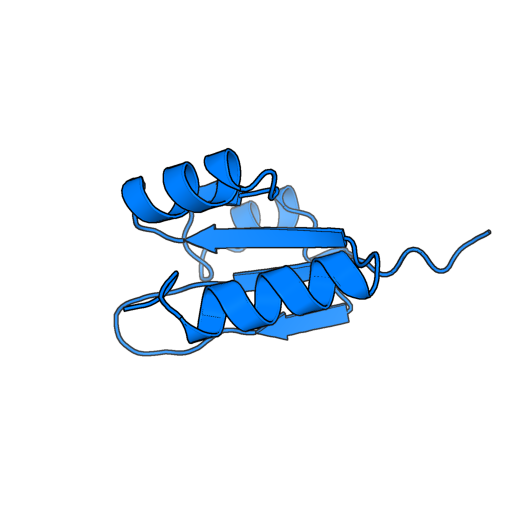TYR A N 1
ATOM 597 C CA . TYR A 1 76 ? -7.487 5.409 2.292 1.00 61.84 76 TYR A CA 1
ATOM 598 C C . TYR A 1 76 ? -8.994 5.182 2.453 1.00 61.84 76 TYR A C 1
ATOM 600 O O . TYR A 1 76 ? -9.803 5.985 1.982 1.00 61.84 76 TYR A O 1
ATOM 608 N N . MET A 1 77 ? -9.364 4.111 3.156 1.00 56.88 77 MET A N 1
ATOM 609 C CA . MET A 1 77 ? -10.738 3.822 3.560 1.00 56.88 77 MET A CA 1
ATOM 610 C C . MET A 1 77 ? -10.928 4.230 5.025 1.00 56.88 77 MET A C 1
ATOM 612 O O . MET A 1 77 ? -10.419 3.582 5.938 1.00 56.88 77 MET A O 1
ATOM 616 N N . THR A 1 78 ? -11.709 5.283 5.266 1.00 46.28 78 THR A N 1
ATOM 617 C CA . THR A 1 78 ? -12.235 5.545 6.615 1.00 46.28 78 THR A CA 1
ATOM 618 C C . THR A 1 78 ? -13.376 4.575 6.875 1.00 46.28 78 THR A C 1
ATOM 620 O O . THR A 1 78 ? -14.405 4.621 6.201 1.00 46.28 78 THR A O 1
ATOM 623 N N . SER A 1 79 ? -13.262 3.739 7.900 1.00 43.22 79 SER A N 1
ATOM 624 C CA . SER A 1 79 ? -14.455 3.194 8.541 1.00 43.22 79 SER A CA 1
ATOM 625 C C . SER A 1 79 ? -15.108 4.319 9.339 1.00 43.22 79 SER A C 1
ATOM 627 O O . SER A 1 79 ? -14.789 4.545 10.502 1.00 43.22 79 SER A O 1
ATOM 629 N N . ARG A 1 80 ? -16.006 5.066 8.698 1.00 53.22 80 ARG A N 1
ATOM 630 C CA . ARG A 1 80 ? -17.080 5.753 9.412 1.00 53.22 80 ARG A CA 1
ATOM 631 C C . ARG A 1 80 ? -18.390 5.294 8.805 1.00 53.22 80 ARG A C 1
ATOM 633 O O . ARG A 1 80 ? -18.871 5.898 7.855 1.00 53.22 80 ARG A O 1
ATOM 640 N N . LEU A 1 81 ? -18.886 4.185 9.336 1.00 39.59 81 LEU A N 1
ATOM 641 C CA . LEU A 1 81 ? -20.296 3.836 9.429 1.00 39.59 81 LEU A CA 1
ATOM 642 C C . LEU A 1 81 ? -20.393 2.678 10.429 1.00 39.59 81 LEU A C 1
ATOM 644 O O . LEU A 1 81 ? -19.916 1.584 10.135 1.00 39.59 81 LEU A O 1
ATOM 648 N N . MET A 1 82 ? -21.031 3.011 11.558 1.00 37.47 82 MET A N 1
ATOM 649 C CA . MET A 1 82 ? -21.427 2.188 12.713 1.00 37.47 82 MET A CA 1
ATOM 650 C C . MET A 1 82 ? -20.339 1.901 13.749 1.00 37.47 82 MET A C 1
ATOM 652 O O . MET A 1 82 ? -19.320 1.265 13.413 1.00 37.47 82 MET A O 1
#

Mean predicted aligned error: 7.6 Å

Radius of gyration: 12.02 Å; Cα contacts (8 Å, |Δi|>4): 124; chains: 1; bounding box: 34×20×29 Å

pLDDT: mean 72.81, std 14.39, range [37.22, 90.88]